Protein AF-A0A183DGI0-F1 (afdb_monomer_lite)

Secondary structure (DSSP, 8-state):
-----EEEEEEEEESSHHHHHHHH-GGGHHHHHHHHHHHHHHHHHHTS-EEEEEEEEETTEEPPGGG-HHHHGGGSS---

Sequence (80 aa):
MEGEVLQIVAEVECGKDRVARVVVGQHGLTVVAVAKSVNEAMQDLLAQQLFIRILVKVNGKMYQIANDPRLASSRSGVAR

Structure (mmCIF, N/CA/C/O backbone):
data_AF-A0A183DGI0-F1
#
_entry.id   AF-A0A183DGI0-F1
#
loop_
_atom_site.group_PDB
_atom_site.id
_atom_site.type_symbol
_atom_site.label_atom_id
_atom_site.label_alt_id
_atom_site.label_comp_id
_atom_site.label_asym_id
_atom_site.label_entity_id
_atom_site.label_seq_id
_atom_site.pdbx_PDB_ins_code
_atom_site.Cartn_x
_atom_site.Cartn_y
_atom_site.Cartn_z
_atom_site.occupancy
_atom_site.B_iso_or_equiv
_atom_site.auth_seq_id
_atom_site.auth_comp_id
_atom_site.auth_asym_id
_atom_site.auth_atom_id
_atom_site.pdbx_PDB_model_num
ATOM 1 N N . MET A 1 1 ? -10.240 -2.764 26.800 1.00 48.44 1 MET A N 1
ATOM 2 C CA . MET A 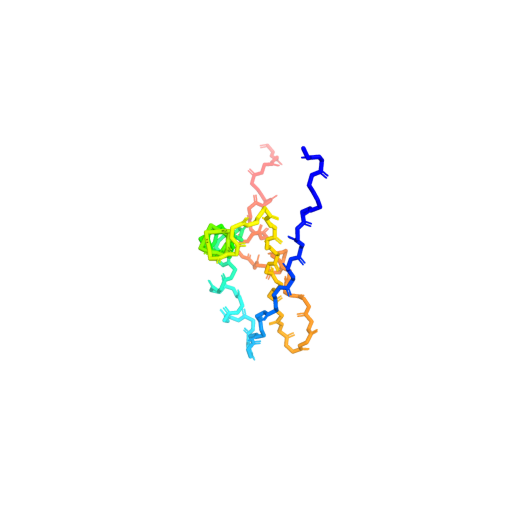1 1 ? -10.226 -3.807 25.758 1.00 48.44 1 MET A CA 1
ATOM 3 C C . MET A 1 1 ? -8.795 -3.927 25.274 1.00 48.44 1 MET A C 1
ATOM 5 O O . MET A 1 1 ? -8.315 -2.990 24.654 1.00 48.44 1 MET A O 1
ATOM 9 N N . GLU A 1 2 ? -8.102 -5.018 25.598 1.00 54.25 2 GLU A N 1
ATOM 10 C CA . GLU A 1 2 ? -6.976 -5.468 24.770 1.00 54.25 2 GLU A CA 1
ATOM 11 C C . GLU A 1 2 ? -7.609 -5.929 23.454 1.00 54.25 2 GLU A C 1
ATOM 13 O O . GLU A 1 2 ? -8.199 -7.002 23.378 1.00 54.25 2 GLU A O 1
ATOM 18 N N . GLY A 1 3 ? -7.697 -5.004 22.497 1.00 66.81 3 GLY A N 1
ATOM 19 C CA . GLY A 1 3 ? -8.455 -5.189 21.265 1.00 66.81 3 GLY A CA 1
ATOM 20 C C . GLY A 1 3 ? -7.634 -5.955 20.240 1.00 66.81 3 GLY A C 1
ATOM 21 O O . GLY A 1 3 ? -6.486 -5.603 19.977 1.00 66.81 3 GLY A O 1
ATOM 22 N N . GLU A 1 4 ? -8.221 -6.989 19.647 1.00 79.50 4 GLU A N 1
ATOM 23 C CA . GLU A 1 4 ? -7.638 -7.666 18.493 1.00 79.50 4 GLU A CA 1
ATOM 24 C C . GLU A 1 4 ? -7.447 -6.656 17.348 1.00 79.50 4 GLU A C 1
ATOM 26 O O . GLU A 1 4 ? -8.407 -6.089 16.818 1.00 79.50 4 GLU A O 1
ATOM 31 N N . VAL A 1 5 ? -6.188 -6.402 16.978 1.00 88.38 5 VAL A N 1
ATOM 32 C CA . VAL A 1 5 ? -5.861 -5.539 15.838 1.00 88.38 5 VAL A CA 1
ATOM 33 C C . VAL A 1 5 ? -6.124 -6.316 14.556 1.00 88.38 5 VAL A C 1
ATOM 35 O O . VAL A 1 5 ? -5.455 -7.315 14.281 1.00 88.38 5 VAL A O 1
ATOM 38 N N . LEU A 1 6 ? -7.066 -5.840 13.742 1.00 91.12 6 LEU A N 1
ATOM 39 C CA . LEU A 1 6 ? -7.345 -6.441 12.441 1.00 91.12 6 LEU A CA 1
ATOM 40 C C . LEU A 1 6 ? -6.147 -6.222 11.512 1.00 91.12 6 LEU A C 1
ATOM 42 O O . LEU A 1 6 ? -5.717 -5.093 11.287 1.00 91.12 6 LEU A O 1
ATOM 46 N N . GLN A 1 7 ? -5.607 -7.295 10.943 1.00 94.00 7 GLN A N 1
ATOM 47 C CA . GLN A 1 7 ? -4.523 -7.204 9.967 1.00 94.00 7 GLN A CA 1
ATOM 48 C C . GLN A 1 7 ? -5.060 -7.443 8.561 1.00 94.00 7 GLN A C 1
ATOM 50 O O . GLN A 1 7 ? -5.658 -8.481 8.284 1.00 94.00 7 GLN A O 1
ATOM 55 N N . ILE A 1 8 ? -4.811 -6.494 7.661 1.00 93.88 8 ILE A N 1
ATOM 56 C CA . ILE A 1 8 ? -5.197 -6.589 6.253 1.00 93.88 8 ILE A CA 1
ATOM 57 C C . ILE A 1 8 ? -3.928 -6.633 5.411 1.00 93.88 8 ILE A C 1
ATOM 59 O O . ILE A 1 8 ? -3.091 -5.730 5.464 1.00 93.88 8 ILE A O 1
ATOM 63 N N . VAL A 1 9 ? -3.797 -7.680 4.601 1.00 95.62 9 VAL A N 1
ATOM 64 C CA . VAL A 1 9 ? -2.738 -7.787 3.597 1.00 95.62 9 VAL A CA 1
ATOM 65 C C . VAL A 1 9 ? -3.356 -7.525 2.231 1.00 95.62 9 VAL A C 1
ATOM 67 O O . VAL A 1 9 ? -4.208 -8.281 1.777 1.00 95.62 9 VAL A O 1
ATOM 70 N N . ALA A 1 10 ? -2.929 -6.444 1.588 1.00 96.12 10 ALA A N 1
ATOM 71 C CA . ALA A 1 10 ? -3.356 -6.074 0.247 1.00 96.12 10 ALA A 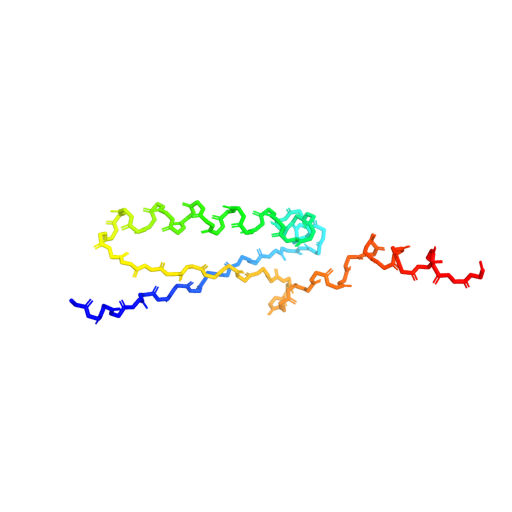CA 1
ATOM 72 C C . ALA A 1 10 ? -2.231 -6.353 -0.749 1.00 96.12 10 ALA A C 1
ATOM 74 O O . ALA A 1 10 ? -1.074 -6.017 -0.497 1.00 96.12 10 ALA A O 1
ATOM 75 N N . GLU A 1 11 ? -2.563 -6.938 -1.895 1.00 96.31 11 GLU A N 1
ATOM 76 C CA . GLU A 1 11 ? -1.603 -7.197 -2.965 1.00 96.31 11 GLU A CA 1
ATOM 77 C C . GLU A 1 11 ? -1.827 -6.235 -4.132 1.00 96.31 11 GLU A C 1
ATOM 79 O O . GLU A 1 11 ? -2.950 -6.045 -4.594 1.00 96.31 11 GLU A O 1
ATOM 84 N N . VAL A 1 12 ? -0.744 -5.633 -4.617 1.00 96.69 12 VAL A N 1
ATOM 85 C CA . VAL A 1 12 ? -0.725 -4.771 -5.800 1.00 96.69 12 VAL A CA 1
ATOM 86 C C . VAL A 1 12 ? 0.123 -5.457 -6.863 1.00 96.69 12 VAL A C 1
ATOM 88 O O . VAL A 1 12 ? 1.355 -5.395 -6.834 1.00 96.69 12 VAL A O 1
ATOM 91 N N . GLU A 1 13 ? -0.542 -6.130 -7.799 1.00 97.12 13 GLU A N 1
ATOM 92 C CA . GLU A 1 13 ? 0.112 -6.777 -8.935 1.00 97.12 13 GLU A CA 1
ATOM 93 C C . GLU A 1 13 ? 0.467 -5.735 -10.004 1.00 97.12 13 GLU A C 1
ATOM 95 O O . GLU A 1 13 ? -0.384 -5.014 -10.527 1.00 97.12 13 GLU A O 1
ATOM 100 N N . CYS A 1 14 ? 1.748 -5.656 -10.344 1.00 96.31 14 CYS A N 1
ATOM 101 C CA . CYS A 1 14 ? 2.287 -4.772 -11.362 1.00 96.31 14 CYS A CA 1
ATOM 102 C C . CYS A 1 14 ? 2.718 -5.591 -12.578 1.00 96.31 14 CYS A C 1
ATOM 104 O O . CYS A 1 14 ? 3.565 -6.471 -12.479 1.00 96.31 14 CYS A O 1
ATOM 106 N N . GLY A 1 15 ? 2.237 -5.228 -13.769 1.00 94.81 15 GLY A N 1
ATOM 107 C CA . GLY A 1 15 ? 2.592 -5.962 -14.991 1.00 94.81 15 GLY A CA 1
ATOM 108 C C . GLY A 1 15 ? 4.062 -5.843 -15.430 1.00 94.81 15 GLY A C 1
ATOM 109 O O . GLY A 1 15 ? 4.489 -6.566 -16.324 1.00 94.81 15 GLY A O 1
ATOM 110 N N . LYS A 1 16 ? 4.841 -4.901 -14.874 1.00 93.81 16 LYS A N 1
ATOM 111 C CA . LYS A 1 16 ? 6.261 -4.672 -15.213 1.00 93.81 16 LYS A CA 1
ATOM 112 C C . LYS A 1 16 ? 7.028 -4.121 -14.008 1.00 93.81 16 LYS A C 1
ATOM 114 O O . LYS A 1 16 ? 6.493 -3.278 -13.288 1.00 93.81 16 LYS A O 1
ATOM 119 N N . ASP A 1 17 ? 8.320 -4.440 -13.892 1.00 92.81 17 ASP A N 1
ATOM 120 C CA . ASP A 1 17 ? 9.201 -3.923 -12.824 1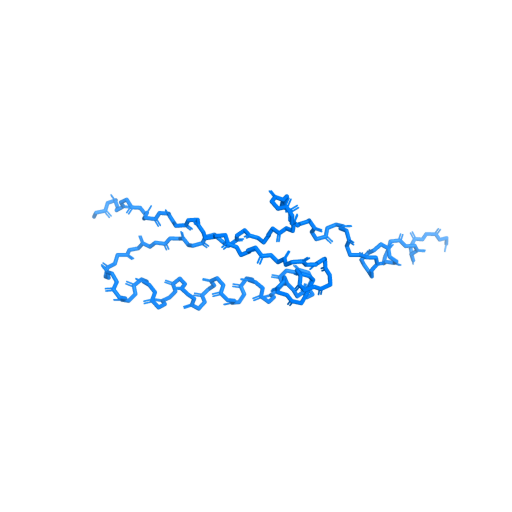.00 92.81 17 ASP A CA 1
ATOM 121 C C . ASP A 1 17 ? 9.251 -2.395 -12.755 1.00 92.81 17 ASP A C 1
ATOM 123 O O . ASP A 1 17 ? 9.257 -1.804 -11.678 1.00 92.81 17 ASP A O 1
ATOM 127 N N . ARG A 1 18 ? 9.234 -1.724 -13.914 1.00 92.12 18 ARG A N 1
ATOM 128 C CA . ARG A 1 18 ? 9.218 -0.253 -13.969 1.00 92.12 18 ARG A CA 1
ATOM 129 C C . ARG A 1 18 ? 7.982 0.349 -13.296 1.00 92.12 18 ARG A C 1
ATOM 131 O O . ARG A 1 18 ? 8.078 1.434 -12.741 1.00 92.12 18 ARG A O 1
ATOM 138 N N . VAL A 1 19 ? 6.842 -0.345 -13.350 1.00 94.75 19 VAL A N 1
ATOM 139 C CA . VAL A 1 19 ? 5.593 0.093 -12.710 1.00 94.75 19 VAL A CA 1
ATOM 140 C C . VAL A 1 19 ? 5.681 -0.160 -11.211 1.00 94.75 19 VAL A C 1
ATOM 142 O O . VAL A 1 19 ? 5.428 0.757 -10.438 1.00 94.75 19 VAL A O 1
ATOM 145 N N . ALA A 1 20 ? 6.149 -1.342 -10.802 1.00 94.88 20 ALA A N 1
ATOM 146 C CA . ALA A 1 20 ? 6.381 -1.644 -9.391 1.00 94.88 20 ALA A CA 1
ATOM 147 C C . ALA A 1 20 ? 7.332 -0.636 -8.735 1.00 94.88 20 ALA A C 1
ATOM 149 O O . ALA A 1 20 ? 7.068 -0.177 -7.630 1.00 94.88 20 ALA A O 1
ATOM 150 N N . ARG A 1 21 ? 8.380 -0.193 -9.440 1.00 92.88 21 ARG A N 1
ATOM 151 C CA . ARG A 1 21 ? 9.281 0.864 -8.957 1.00 92.88 21 ARG A CA 1
ATOM 152 C C . ARG A 1 21 ? 8.568 2.192 -8.700 1.00 92.88 21 ARG A C 1
ATOM 154 O O . ARG A 1 21 ? 8.892 2.863 -7.728 1.00 92.88 21 ARG A O 1
ATOM 161 N N . VAL A 1 22 ? 7.619 2.575 -9.554 1.00 93.56 22 VAL A N 1
ATOM 162 C CA . VAL A 1 22 ? 6.817 3.796 -9.364 1.00 93.56 22 VAL A CA 1
ATOM 163 C C . VAL A 1 22 ? 5.876 3.641 -8.170 1.00 93.56 22 VAL A C 1
ATOM 165 O O . VAL A 1 22 ? 5.811 4.540 -7.341 1.00 93.56 22 VAL A O 1
ATOM 168 N N . VAL A 1 23 ? 5.200 2.494 -8.055 1.00 95.06 23 VAL A N 1
ATOM 169 C CA . VAL A 1 23 ? 4.275 2.192 -6.948 1.00 95.06 23 VAL A CA 1
ATOM 170 C C . VAL A 1 23 ? 5.000 2.189 -5.602 1.00 95.06 23 VAL A C 1
ATOM 172 O O . VAL A 1 23 ? 4.542 2.798 -4.640 1.00 95.06 23 VAL A O 1
ATOM 175 N N . VAL A 1 24 ? 6.150 1.520 -5.534 1.00 94.50 24 VAL A N 1
ATOM 176 C CA . VAL A 1 24 ? 6.991 1.465 -4.333 1.00 94.50 24 VAL A CA 1
ATOM 177 C C . VAL A 1 24 ? 7.574 2.844 -4.025 1.00 94.50 24 VAL A C 1
ATOM 179 O O . VAL A 1 24 ? 7.605 3.265 -2.867 1.00 94.50 24 VAL A O 1
ATOM 182 N N . GLY A 1 25 ? 7.987 3.571 -5.061 1.00 92.88 25 GLY A N 1
ATOM 183 C CA . GLY A 1 25 ? 8.640 4.863 -4.936 1.00 92.88 25 GLY A CA 1
ATOM 184 C C . GLY A 1 25 ? 10.059 4.760 -4.389 1.00 92.88 25 GLY A C 1
ATOM 185 O O . GLY A 1 25 ? 10.610 3.679 -4.162 1.00 92.88 25 GLY A O 1
ATOM 186 N N . GLN A 1 26 ? 10.675 5.917 -4.171 1.00 89.38 26 GLN A N 1
ATOM 187 C CA . GLN A 1 26 ? 12.043 5.984 -3.673 1.00 89.38 26 GLN A CA 1
ATOM 188 C C . GLN A 1 26 ? 12.123 5.385 -2.262 1.00 89.38 26 GLN A C 1
ATOM 190 O O . GLN A 1 26 ? 11.394 5.805 -1.367 1.00 89.38 26 GLN A O 1
ATOM 195 N N . HIS A 1 27 ? 12.988 4.384 -2.068 1.00 86.31 27 HIS A N 1
ATOM 196 C CA . HIS A 1 27 ? 13.155 3.661 -0.796 1.00 86.31 27 HIS A CA 1
ATOM 197 C C . HIS A 1 27 ? 11.861 3.054 -0.209 1.00 86.31 27 HIS A C 1
ATOM 199 O O . HIS A 1 27 ? 11.829 2.729 0.974 1.00 86.31 27 HIS A O 1
ATOM 205 N N . GLY A 1 28 ? 10.795 2.892 -1.002 1.00 90.25 28 GLY A N 1
ATOM 206 C CA . GLY A 1 28 ? 9.498 2.423 -0.498 1.00 90.25 28 GLY A CA 1
ATOM 207 C C . GLY A 1 28 ? 8.604 3.505 0.116 1.00 90.25 28 GLY A C 1
ATOM 208 O O . GLY A 1 28 ? 7.529 3.185 0.616 1.00 90.25 28 GLY A O 1
ATOM 209 N N . LEU A 1 29 ? 9.006 4.780 0.086 1.00 93.25 29 LEU A N 1
ATOM 210 C CA . LEU A 1 29 ? 8.267 5.856 0.757 1.00 93.25 29 LEU A CA 1
ATOM 211 C C . LEU A 1 29 ? 6.869 6.083 0.169 1.00 93.25 29 LEU A C 1
ATOM 213 O O . LEU A 1 29 ? 5.945 6.411 0.911 1.00 93.25 29 LEU A O 1
ATOM 217 N N . THR A 1 30 ? 6.687 5.875 -1.137 1.00 95.31 30 THR A N 1
ATOM 218 C CA . THR A 1 30 ? 5.382 6.067 -1.785 1.00 95.31 30 THR A CA 1
ATOM 219 C C . THR A 1 30 ? 4.382 5.015 -1.326 1.00 95.31 30 THR A C 1
ATOM 221 O O . THR A 1 30 ? 3.292 5.370 -0.883 1.00 95.31 30 THR A O 1
ATOM 224 N N . VAL A 1 31 ? 4.750 3.730 -1.351 1.00 95.19 31 VAL A N 1
ATOM 225 C CA . VAL A 1 31 ? 3.840 2.667 -0.896 1.00 95.19 31 VAL A CA 1
ATOM 226 C C . VAL A 1 31 ? 3.549 2.761 0.606 1.00 95.19 31 VAL A C 1
ATOM 228 O O . VAL A 1 31 ? 2.431 2.471 1.021 1.00 95.19 31 VAL A O 1
ATOM 231 N N . VAL A 1 32 ? 4.503 3.234 1.419 1.00 95.06 32 VAL A N 1
ATOM 232 C CA . VAL A 1 32 ? 4.280 3.501 2.852 1.00 95.06 32 VAL A CA 1
ATOM 233 C C . VAL A 1 32 ? 3.278 4.636 3.063 1.00 95.06 32 VAL A C 1
ATOM 235 O O . VAL A 1 32 ? 2.376 4.497 3.887 1.00 95.06 32 VAL A O 1
ATOM 238 N N . ALA A 1 33 ? 3.394 5.736 2.313 1.00 96.56 33 ALA A N 1
ATOM 239 C CA . ALA A 1 33 ? 2.440 6.840 2.391 1.00 96.56 33 ALA A CA 1
ATOM 240 C C . ALA A 1 33 ? 1.024 6.386 2.006 1.00 96.56 33 ALA A C 1
ATOM 242 O O . ALA A 1 33 ? 0.071 6.679 2.725 1.00 96.56 33 ALA A O 1
ATOM 243 N N . VAL A 1 34 ? 0.898 5.594 0.935 1.00 96.19 34 VAL A N 1
ATOM 244 C CA . VAL A 1 34 ? -0.382 4.989 0.537 1.00 96.19 34 VAL A CA 1
ATOM 245 C C . VAL A 1 34 ? -0.919 4.077 1.639 1.00 96.19 34 VAL A C 1
ATOM 247 O O . VAL A 1 34 ? -2.072 4.221 2.030 1.00 96.19 34 VAL A O 1
ATOM 250 N N . ALA A 1 35 ? -0.097 3.175 2.186 1.00 96.12 35 ALA A N 1
ATOM 251 C CA . ALA A 1 35 ? -0.519 2.273 3.255 1.00 96.12 35 ALA A CA 1
ATOM 252 C C . ALA A 1 35 ? -1.031 3.042 4.479 1.00 96.12 35 ALA A C 1
ATOM 254 O O . ALA A 1 35 ? -2.067 2.673 5.022 1.00 96.12 35 ALA A O 1
ATOM 255 N N . LYS A 1 36 ? -0.365 4.138 4.868 1.00 96.44 36 LYS A N 1
ATOM 256 C CA . LYS A 1 36 ? -0.810 5.005 5.964 1.00 96.44 36 LYS A CA 1
ATOM 257 C C . LYS A 1 36 ? -2.186 5.615 5.681 1.00 96.44 36 LYS A C 1
ATOM 259 O O . LYS A 1 36 ? -3.080 5.464 6.506 1.00 96.44 36 LYS A O 1
ATOM 264 N N . SER A 1 37 ? -2.372 6.236 4.517 1.00 97.00 37 SER A N 1
ATOM 265 C CA . SER A 1 37 ? -3.652 6.865 4.163 1.00 97.00 37 SER A CA 1
ATOM 266 C C . SER A 1 37 ? -4.799 5.858 4.062 1.00 97.00 37 SER A C 1
ATOM 268 O O . SER A 1 37 ? -5.901 6.139 4.521 1.00 97.00 37 SER A O 1
ATOM 270 N N . VAL A 1 38 ? -4.554 4.667 3.502 1.00 96.31 38 VAL A N 1
ATOM 271 C CA . VAL A 1 38 ? -5.576 3.608 3.443 1.00 96.31 38 VAL A CA 1
ATOM 272 C C . VAL A 1 38 ? -5.878 3.081 4.845 1.00 96.31 38 VAL A C 1
ATOM 274 O O . VAL A 1 38 ? -7.034 2.835 5.169 1.00 96.31 38 VAL A O 1
ATOM 277 N N . ASN A 1 39 ? -4.858 2.925 5.690 1.00 96.06 39 ASN A N 1
ATOM 278 C CA . ASN A 1 39 ? -5.025 2.461 7.060 1.00 96.06 39 ASN A CA 1
ATOM 279 C C . ASN A 1 39 ? -5.890 3.428 7.879 1.00 96.06 39 ASN A C 1
ATOM 281 O O . ASN A 1 39 ? -6.814 2.974 8.539 1.00 96.06 39 ASN A O 1
ATOM 285 N N . GLU A 1 40 ? -5.633 4.735 7.795 1.00 96.19 40 GLU A N 1
ATOM 286 C CA . GLU A 1 40 ? -6.453 5.779 8.434 1.00 96.19 40 GLU A CA 1
ATOM 287 C C . GLU A 1 40 ? -7.905 5.731 7.932 1.00 96.19 40 GLU A C 1
ATOM 289 O O . GLU A 1 40 ? -8.826 5.563 8.726 1.00 96.19 40 GLU A O 1
ATOM 294 N N . ALA A 1 41 ? -8.112 5.740 6.611 1.00 96.81 41 ALA A N 1
ATOM 295 C CA . ALA A 1 41 ? -9.456 5.699 6.030 1.00 96.81 41 ALA A CA 1
ATOM 296 C C . ALA A 1 41 ? -10.249 4.438 6.422 1.00 96.81 41 ALA A C 1
ATOM 298 O O . ALA A 1 41 ? -11.452 4.501 6.671 1.00 96.81 41 ALA A O 1
ATOM 299 N N . MET A 1 42 ? -9.588 3.279 6.476 1.00 95.81 42 MET A N 1
ATOM 300 C CA . MET A 1 42 ? -10.230 2.018 6.847 1.00 95.81 42 MET A CA 1
ATOM 301 C C . MET A 1 42 ? -10.496 1.923 8.351 1.00 95.81 42 MET A C 1
ATOM 303 O O . MET A 1 42 ? -11.505 1.336 8.736 1.00 95.81 42 MET A O 1
ATOM 307 N N . GLN A 1 43 ? -9.616 2.475 9.196 1.00 95.12 43 GLN A N 1
ATOM 308 C CA . GLN A 1 43 ? -9.856 2.558 10.641 1.00 95.12 43 GLN A CA 1
ATOM 309 C C . GLN A 1 43 ? -11.118 3.366 10.926 1.00 95.12 43 GLN A C 1
ATOM 311 O O . GLN A 1 43 ? -11.973 2.906 11.684 1.00 95.12 43 GLN A O 1
ATOM 316 N N . ASP A 1 44 ? -11.261 4.515 10.264 1.00 94.81 44 ASP A N 1
ATOM 317 C CA . ASP A 1 44 ? -12.440 5.369 10.392 1.00 94.81 44 ASP A CA 1
ATOM 318 C C . ASP A 1 44 ? -13.703 4.650 9.906 1.00 94.81 44 ASP A C 1
ATOM 320 O O . ASP A 1 44 ? -14.722 4.640 10.594 1.00 94.81 44 ASP A O 1
ATOM 324 N N . LEU A 1 45 ? -13.628 3.996 8.741 1.00 96.25 45 LEU A N 1
ATOM 325 C CA . LEU A 1 45 ? -14.762 3.289 8.146 1.00 96.25 45 LEU A CA 1
ATOM 326 C C . LEU A 1 45 ? -15.255 2.117 9.006 1.00 96.25 45 LEU A C 1
ATOM 328 O O . LEU A 1 45 ? -16.458 1.881 9.090 1.00 96.25 45 LEU A O 1
ATOM 332 N N . LEU A 1 46 ? -14.334 1.359 9.606 1.00 93.19 46 LEU A N 1
ATOM 333 C CA . LEU A 1 46 ? -14.655 0.150 10.367 1.00 93.19 46 LEU A CA 1
ATOM 334 C C . LEU A 1 46 ? -14.827 0.405 11.868 1.00 93.19 46 LEU A C 1
ATOM 336 O O . LEU A 1 46 ? -15.229 -0.509 12.585 1.00 93.19 46 LEU A O 1
ATOM 340 N N . ALA A 1 47 ? -14.510 1.613 12.346 1.00 93.12 47 ALA A N 1
ATOM 341 C CA . ALA A 1 47 ? -14.457 1.954 13.767 1.00 93.12 47 ALA A CA 1
ATOM 342 C C . ALA A 1 47 ? -13.647 0.932 14.599 1.00 93.12 47 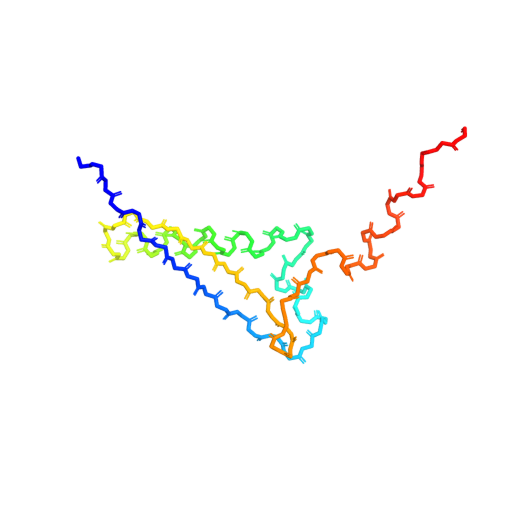ALA A C 1
ATOM 344 O O . ALA A 1 47 ? -13.968 0.645 15.753 1.00 93.12 47 ALA A O 1
ATOM 345 N N . GLN A 1 48 ? -12.593 0.367 14.000 1.00 91.31 48 GLN A N 1
ATOM 346 C CA . GLN A 1 48 ? -11.758 -0.679 14.585 1.00 91.31 48 GLN A CA 1
ATOM 347 C C . GLN A 1 48 ? -10.281 -0.390 14.319 1.00 91.31 48 GLN A C 1
ATOM 349 O O . GLN A 1 48 ? -9.890 0.006 13.221 1.00 91.31 48 GLN A O 1
ATOM 354 N N . GLN A 1 49 ? -9.436 -0.651 15.319 1.00 91.06 49 GLN A N 1
ATOM 355 C CA . GLN A 1 49 ? -7.992 -0.604 15.136 1.00 91.06 49 GLN A CA 1
ATOM 356 C C . GLN A 1 49 ? -7.546 -1.687 14.145 1.00 91.06 49 GLN A C 1
ATOM 358 O O . GLN A 1 49 ? -7.790 -2.878 14.345 1.00 91.06 49 GLN A O 1
ATOM 363 N N . LEU A 1 50 ? -6.848 -1.268 13.092 1.00 93.00 50 LEU A N 1
ATOM 364 C CA . LEU A 1 50 ? -6.317 -2.171 12.075 1.00 93.00 50 LEU A CA 1
ATOM 365 C C . LEU A 1 50 ? -4.924 -1.760 11.605 1.00 93.00 50 LEU A C 1
ATOM 367 O O . LEU A 1 50 ? -4.489 -0.627 11.823 1.00 93.00 50 LEU A O 1
ATOM 371 N N . PHE A 1 51 ? -4.245 -2.703 10.962 1.00 93.94 51 PHE A N 1
ATOM 372 C CA . PHE A 1 51 ? -2.942 -2.534 10.339 1.00 93.94 51 PHE A CA 1
ATOM 373 C C . PHE A 1 51 ? -2.972 -3.053 8.898 1.00 93.94 51 PHE A C 1
ATOM 375 O O . PHE A 1 51 ? -3.249 -4.232 8.662 1.00 93.94 51 PHE A O 1
ATOM 382 N N . ILE A 1 52 ? -2.648 -2.187 7.936 1.00 95.19 52 ILE A N 1
ATOM 383 C CA . ILE A 1 52 ? -2.576 -2.542 6.514 1.00 95.19 52 ILE A CA 1
ATOM 384 C C . ILE A 1 52 ? -1.132 -2.756 6.074 1.00 95.19 52 ILE A C 1
ATOM 386 O O . ILE A 1 52 ? -0.275 -1.882 6.214 1.00 95.19 52 ILE A O 1
ATOM 390 N N . ARG A 1 53 ? -0.883 -3.900 5.436 1.00 94.81 53 ARG A N 1
ATOM 391 C CA . ARG A 1 53 ? 0.360 -4.200 4.728 1.00 94.81 53 ARG A CA 1
ATOM 392 C C . ARG A 1 53 ? 0.093 -4.313 3.234 1.00 94.81 53 ARG A C 1
ATOM 394 O O . ARG A 1 53 ? -0.649 -5.190 2.806 1.00 94.81 53 ARG A O 1
ATOM 401 N N . ILE A 1 54 ? 0.749 -3.471 2.441 1.00 96.06 54 ILE A N 1
ATOM 402 C CA . ILE A 1 54 ? 0.690 -3.539 0.977 1.00 96.06 54 ILE A CA 1
ATOM 403 C C . ILE A 1 54 ? 1.894 -4.335 0.458 1.00 96.06 54 ILE A C 1
ATOM 405 O O . ILE A 1 54 ? 3.046 -3.991 0.730 1.00 96.06 54 ILE A O 1
ATOM 409 N N . LEU A 1 55 ? 1.629 -5.401 -0.294 1.00 95.88 55 LEU A N 1
ATOM 410 C CA . LEU A 1 55 ? 2.618 -6.215 -0.990 1.00 95.88 55 LEU A CA 1
ATOM 411 C C . LEU A 1 55 ? 2.603 -5.866 -2.475 1.00 95.88 55 LEU A C 1
ATOM 413 O O . LEU A 1 55 ? 1.602 -6.073 -3.152 1.00 95.88 55 LEU A O 1
ATOM 417 N N . VAL A 1 56 ? 3.716 -5.360 -2.998 1.00 96.56 56 VAL A N 1
ATOM 418 C CA . VAL A 1 56 ? 3.849 -5.087 -4.434 1.00 96.56 56 VAL A CA 1
ATOM 419 C C . VAL A 1 56 ? 4.440 -6.316 -5.111 1.00 96.56 56 VAL A C 1
ATOM 421 O O . VAL A 1 56 ? 5.503 -6.791 -4.706 1.00 96.56 56 VAL A O 1
ATOM 424 N N . LYS A 1 57 ? 3.768 -6.830 -6.140 1.00 97.31 57 LYS A N 1
ATOM 425 C CA . LYS A 1 57 ? 4.189 -8.015 -6.893 1.00 97.31 57 LYS A CA 1
ATOM 426 C C . LYS A 1 57 ? 4.419 -7.697 -8.365 1.00 97.31 57 LYS A C 1
ATOM 428 O O . LYS A 1 57 ? 3.827 -6.771 -8.908 1.00 97.31 57 LYS A O 1
ATOM 433 N N . VAL A 1 58 ? 5.301 -8.460 -9.001 1.00 96.31 58 VAL A N 1
ATOM 434 C CA . VAL A 1 58 ? 5.513 -8.477 -10.451 1.00 96.31 58 VAL A CA 1
ATOM 435 C C . VAL A 1 58 ? 5.567 -9.930 -10.895 1.00 96.31 58 VAL A C 1
ATOM 437 O O . VAL A 1 58 ? 6.413 -10.693 -10.420 1.00 96.31 58 VAL A O 1
ATOM 440 N N . ASN A 1 59 ? 4.678 -10.315 -11.810 1.00 93.12 59 ASN A N 1
ATOM 441 C CA . ASN A 1 59 ? 4.534 -11.692 -12.285 1.00 93.12 59 ASN A CA 1
ATOM 442 C C . ASN A 1 59 ? 4.358 -12.680 -11.116 1.00 93.12 59 ASN A C 1
ATOM 444 O O . ASN A 1 59 ? 5.028 -13.714 -11.052 1.00 93.12 59 ASN A O 1
ATOM 448 N N . GLY A 1 60 ? 3.526 -12.311 -10.138 1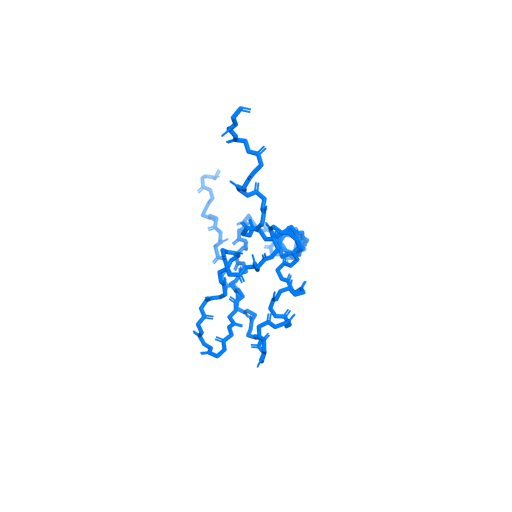.00 92.75 60 GLY A N 1
ATOM 449 C CA . GLY A 1 60 ? 3.245 -13.108 -8.941 1.00 92.75 60 GLY A CA 1
ATOM 450 C C . GLY A 1 60 ? 4.388 -13.194 -7.919 1.00 92.75 60 GLY A C 1
ATOM 451 O O . GLY A 1 60 ? 4.224 -13.832 -6.878 1.00 92.75 60 GLY A O 1
ATOM 452 N N . LYS A 1 61 ? 5.539 -12.553 -8.165 1.00 94.06 61 LYS A N 1
ATOM 453 C CA . LYS A 1 61 ? 6.682 -12.518 -7.238 1.00 94.06 61 LYS A CA 1
ATOM 454 C C . LYS A 1 61 ? 6.749 -11.189 -6.500 1.00 94.06 61 LYS A C 1
ATOM 456 O O . LYS A 1 61 ? 6.530 -10.140 -7.093 1.00 94.06 61 LYS A O 1
ATOM 461 N N . MET A 1 62 ? 7.111 -11.227 -5.219 1.00 93.62 62 MET A N 1
ATOM 462 C CA . MET A 1 62 ? 7.288 -10.020 -4.409 1.00 93.62 62 MET A CA 1
ATOM 463 C C . MET A 1 62 ? 8.388 -9.126 -4.996 1.00 93.62 62 MET A C 1
ATOM 465 O O . MET A 1 62 ? 9.526 -9.567 -5.174 1.00 93.62 62 MET A O 1
ATOM 469 N N . TYR A 1 63 ? 8.062 -7.863 -5.258 1.00 92.88 63 TYR A N 1
ATOM 470 C CA . TYR A 1 63 ? 9.032 -6.871 -5.700 1.00 92.88 63 TYR A CA 1
ATOM 471 C C . TYR A 1 63 ? 9.918 -6.451 -4.519 1.00 92.88 63 TYR A C 1
ATOM 473 O O . TYR A 1 63 ? 9.425 -6.019 -3.477 1.00 92.88 63 TYR A O 1
ATOM 481 N N . GLN A 1 64 ? 11.238 -6.571 -4.675 1.00 84.94 64 GLN A N 1
ATOM 482 C CA . GLN A 1 64 ? 12.208 -6.200 -3.643 1.00 84.94 64 GLN A CA 1
ATOM 483 C C . GLN A 1 64 ? 12.875 -4.862 -3.971 1.00 84.94 64 GLN A C 1
ATOM 485 O O . GLN A 1 64 ? 13.421 -4.679 -5.056 1.00 84.94 64 GLN A O 1
ATOM 490 N N . ILE A 1 65 ? 12.903 -3.947 -2.997 1.00 75.56 65 ILE A N 1
ATOM 491 C CA . ILE A 1 65 ? 13.546 -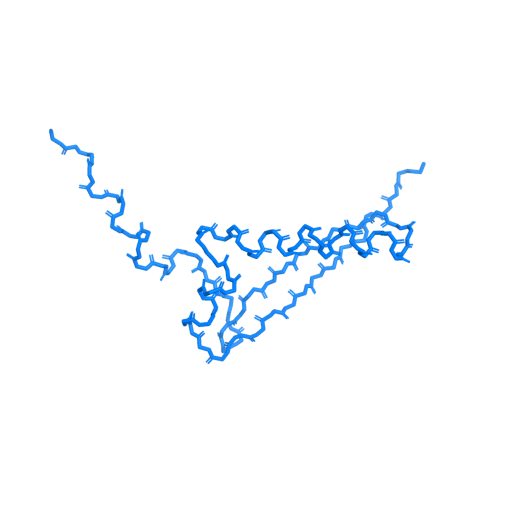2.622 -3.120 1.00 75.56 65 ILE A CA 1
ATOM 492 C C . ILE A 1 65 ? 15.054 -2.747 -3.407 1.00 75.56 65 ILE A C 1
ATOM 494 O O . ILE A 1 65 ? 15.625 -1.897 -4.086 1.00 75.56 65 ILE A O 1
ATOM 498 N N . ALA A 1 66 ? 15.689 -3.837 -2.958 1.00 66.31 66 ALA A N 1
ATOM 499 C CA . ALA A 1 66 ? 17.094 -4.142 -3.234 1.00 66.31 66 ALA A CA 1
ATOM 500 C C . ALA A 1 66 ? 17.421 -4.266 -4.737 1.00 66.31 66 ALA A C 1
ATOM 502 O O . ALA A 1 66 ? 18.581 -4.137 -5.117 1.00 66.31 66 ALA A O 1
ATOM 503 N N . ASN A 1 67 ? 16.410 -4.456 -5.591 1.00 56.44 67 ASN A N 1
ATOM 504 C CA . ASN A 1 67 ? 16.568 -4.527 -7.041 1.00 56.44 67 ASN A CA 1
ATOM 505 C C . ASN A 1 67 ? 16.556 -3.147 -7.723 1.00 56.44 67 ASN A C 1
ATOM 507 O O . ASN A 1 67 ? 16.525 -3.085 -8.953 1.00 56.44 67 ASN A O 1
ATOM 511 N N . ASP A 1 68 ? 16.545 -2.033 -6.979 1.00 60.53 68 ASP A N 1
ATOM 512 C CA . ASP A 1 68 ? 16.691 -0.708 -7.585 1.00 60.53 68 ASP A CA 1
ATOM 513 C C . ASP A 1 68 ? 18.173 -0.436 -7.926 1.00 60.53 68 ASP A C 1
ATOM 515 O O . ASP A 1 68 ? 18.992 -0.228 -7.026 1.00 60.53 68 ASP A O 1
ATOM 519 N N . PRO A 1 69 ? 18.553 -0.379 -9.217 1.00 57.91 69 PRO A N 1
ATOM 520 C CA . PRO A 1 69 ? 19.934 -0.118 -9.617 1.00 57.91 69 PRO A CA 1
ATOM 521 C C . PRO A 1 69 ? 20.451 1.257 -9.160 1.00 57.91 69 PRO A C 1
ATOM 523 O O . PRO A 1 69 ? 21.661 1.447 -9.084 1.00 57.91 69 PRO A O 1
ATOM 526 N N . ARG A 1 70 ? 19.573 2.209 -8.801 1.00 60.06 70 ARG A N 1
ATOM 527 C CA . ARG A 1 70 ? 19.972 3.516 -8.240 1.00 60.06 70 ARG A CA 1
ATOM 528 C C . ARG A 1 70 ? 20.426 3.432 -6.781 1.00 60.06 70 ARG A C 1
ATOM 530 O O . ARG A 1 70 ? 21.120 4.321 -6.304 1.00 60.06 70 ARG A O 1
ATOM 537 N N . LEU A 1 71 ? 20.025 2.380 -6.070 1.00 56.19 71 LEU A N 1
ATOM 538 C CA . LEU A 1 71 ? 20.426 2.104 -4.689 1.00 56.19 71 LEU A CA 1
ATOM 539 C C . LEU A 1 71 ? 21.767 1.359 -4.612 1.00 56.19 71 LEU A C 1
ATOM 541 O O . LEU A 1 71 ? 22.475 1.463 -3.610 1.00 56.19 71 LEU A O 1
ATOM 545 N N . ALA A 1 72 ? 22.144 0.642 -5.674 1.00 55.19 72 ALA A N 1
ATOM 546 C CA . ALA A 1 72 ? 23.420 -0.064 -5.765 1.00 55.19 72 ALA A CA 1
ATOM 547 C C . ALA A 1 72 ? 24.626 0.889 -5.910 1.00 55.19 72 ALA A C 1
ATOM 549 O O . ALA A 1 72 ? 25.715 0.578 -5.431 1.00 55.19 72 ALA A O 1
ATOM 550 N N . SER A 1 73 ? 24.440 2.076 -6.504 1.00 52.91 73 SER A N 1
ATOM 551 C CA . SER A 1 73 ? 25.515 3.060 -6.721 1.00 52.91 73 SER A CA 1
ATOM 552 C C . SER A 1 73 ? 25.914 3.860 -5.476 1.00 52.91 73 SER A C 1
ATOM 554 O O . SER A 1 73 ? 26.960 4.502 -5.475 1.00 52.91 73 SER A O 1
ATOM 556 N N . SER A 1 74 ? 25.132 3.821 -4.393 1.00 54.16 74 SER A N 1
ATOM 557 C CA . SER A 1 74 ? 25.404 4.607 -3.177 1.00 54.16 74 SER A CA 1
ATOM 558 C C . SER A 1 74 ? 26.420 3.962 -2.222 1.00 54.16 74 SER A C 1
ATOM 560 O O . SER A 1 74 ? 26.772 4.570 -1.217 1.00 54.16 74 SER A O 1
ATOM 562 N N . ARG A 1 75 ? 26.906 2.742 -2.506 1.00 52.50 75 ARG A N 1
ATOM 563 C CA . ARG A 1 75 ? 27.850 2.008 -1.634 1.00 52.50 75 ARG A CA 1
ATOM 564 C C . ARG A 1 75 ? 29.323 2.081 -2.060 1.00 52.50 75 ARG A C 1
ATOM 566 O O . ARG A 1 75 ? 30.163 1.498 -1.391 1.00 52.50 75 ARG A O 1
ATOM 573 N N . SER A 1 76 ? 29.657 2.805 -3.132 1.00 50.53 76 SER A N 1
ATOM 574 C CA . SER A 1 76 ? 31.033 2.891 -3.663 1.00 50.53 76 SER A CA 1
ATOM 575 C C . SER A 1 76 ? 31.842 4.106 -3.164 1.00 50.53 76 SER A C 1
ATOM 577 O O . SER A 1 76 ? 32.957 4.323 -3.629 1.00 50.53 76 SER A O 1
ATOM 579 N N . GLY A 1 77 ? 31.294 4.932 -2.267 1.00 51.44 77 GLY A N 1
ATOM 580 C CA . GLY A 1 77 ? 31.836 6.268 -1.976 1.00 51.44 77 GLY A CA 1
ATOM 581 C C . GLY A 1 77 ? 32.589 6.460 -0.658 1.00 51.44 77 GLY A C 1
ATOM 582 O O . GLY A 1 77 ? 32.889 7.602 -0.334 1.00 51.44 77 GLY A O 1
ATOM 583 N N . VAL A 1 78 ? 32.872 5.414 0.127 1.00 51.56 78 VAL A N 1
ATOM 584 C CA . VAL A 1 78 ? 33.623 5.566 1.389 1.00 51.56 78 VAL A CA 1
ATOM 585 C C . VAL A 1 78 ? 34.637 4.438 1.539 1.00 51.56 78 VAL A C 1
ATOM 587 O O . VAL A 1 78 ? 34.268 3.333 1.924 1.00 51.56 78 VAL A O 1
ATOM 590 N N . ALA A 1 79 ? 35.894 4.739 1.196 1.00 43.75 79 ALA A N 1
ATOM 591 C CA . ALA A 1 79 ? 37.126 4.336 1.891 1.00 43.75 79 ALA A CA 1
ATOM 592 C C . ALA A 1 79 ? 38.321 4.351 0.921 1.00 43.75 79 ALA A C 1
ATOM 594 O O . ALA A 1 79 ? 38.618 3.334 0.294 1.00 43.75 79 ALA A O 1
ATOM 595 N N . ARG A 1 80 ? 39.015 5.490 0.833 1.00 40.81 80 ARG A N 1
ATOM 596 C CA . ARG A 1 80 ? 40.479 5.590 0.942 1.00 40.81 80 ARG A CA 1
ATOM 597 C C . ARG A 1 80 ? 40.828 6.945 1.532 1.00 40.81 80 ARG A C 1
ATOM 599 O O . ARG A 1 80 ? 40.191 7.928 1.098 1.00 40.81 80 ARG A O 1
#

Foldseek 3Di:
DPADAAEAEAEAEDQDLVVLCVCCDDVNVNVVVVQVVVQVVVCVVVVGHYHYDYFYDYPNHTRDPVPPPVVVVVPPPDDD

Radius of gyration: 16.37 Å; chains: 1; bounding box: 55×20×41 Å

pLDDT: mean 84.82, std 17.01, range [40.81, 97.31]

Organism: NCBI:txid637853

InterPro domains:
  IPR009019 K homology domain superfamily, prokaryotic type [SSF54814] (2-62)
  IPR015946 K homology domain-like, alpha/beta [G3DSA:3.30.300.20] (1-73)